Protein AF-A0A834GW01-F1 (afdb_monomer)

Foldseek 3Di:
DDDDDPLFDAAADDFPPGDSVVADQAAHHFEEFCPQVPVVCDPPVVSVPDTRHSDDPPCPQVVVQQAQANADDPPGHHVNPPFHKHGYHQADPVGGGPVSVVVSVVVCVVRRFDDACAVVDDIGTDD

Sequence (127 aa):
MPDLPAKWKGECESGPDFKPTLCNKKLIGARRFSRGYHMASGSDPKVKQEIDSPRDYDGHGTHKSSTAAGANVANASGTAINARLATYKVCWKTGCFGSDMLAGMDRAILDGVDVLSLFRWRFRSVL

Mean predicted aligned error: 5.67 Å

Solvent-accessible surface area (backbone atoms only — not comparable to full-atom values): 7209 Å² total; per-residue (Å²): 126,68,78,82,58,89,70,58,62,58,52,44,51,71,25,95,91,30,58,46,80,78,46,46,73,48,40,57,21,27,32,62,38,54,65,38,50,57,66,78,44,69,85,49,71,77,61,75,71,58,76,83,34,46,69,74,88,82,44,56,48,52,62,43,41,33,48,59,36,14,60,81,47,101,90,48,61,17,78,34,47,86,30,22,35,38,42,43,37,21,61,54,99,93,47,64,33,70,61,11,43,50,50,45,52,53,51,39,59,72,20,51,59,74,54,87,42,70,64,94,50,38,37,28,42,35,128

Secondary structure (DSSP, 8-state):
-PPPPTT----B--BTTB-GGG--SSEEEEEE--HHHHHHHTT-GGGGGS--SS--SSSHHHHHHHHHHPPPBTTB--TTTTPEEEEEE-EETTEE-HHHHHHHHHHHHHTT--EEE-SSS-EEEE-

Radius of gyration: 14.52 Å; Cα contacts (8 Å, |Δi|>4): 238; chains: 1; bounding box: 34×34×37 Å

Nearest PDB structures (foldseek):
  7eox-assembly2_B  TM=8.850E-01  e=2.810E-08  Euphorbia resinifera
  3i74-assembly1_B  TM=9.044E-01  e=7.672E-08  Solanum lycopersicum
  3i6s-assembly1_B  TM=9.064E-01  e=1.714E-07  Solanum lycopersicum
  3i74-assembly1_A  TM=8.813E-01  e=1.311E-07  Solanum lycopersicum
  3t41-assembly2_B  TM=7.870E-01  e=4.468E+00  Staphylococcus aureus subsp. aureus COL

pLDDT: mean 86.24, std 14.18, range [32.41, 96.38]

InterPro domains:
  IPR000209 Peptidase S8/S53 domain [PF00082] (41-117)
  IPR036852 Peptidase S8/S53 domain superfamily [G3DSA:3.40.50.200] (2-118)
  IPR036852 Peptidase S8/S53 domain superfamily [SSF52743] (22-118)
  IPR045051 Subtilisin-like protease [PTHR10795] (2-118)

Structure (mmCIF, N/CA/C/O backbone):
data_AF-A0A834GW01-F1
#
_entry.id   AF-A0A834GW01-F1
#
loop_
_atom_site.group_PDB
_atom_site.id
_atom_site.type_symbol
_atom_site.label_atom_id
_atom_site.label_alt_id
_atom_site.label_comp_id
_atom_site.label_asym_id
_atom_site.label_entity_id
_atom_site.label_seq_id
_atom_site.pdbx_PDB_ins_code
_atom_site.Cartn_x
_atom_site.Cartn_y
_atom_site.Cartn_z
_atom_site.occupancy
_atom_site.B_iso_or_equiv
_atom_site.auth_seq_id
_atom_site.auth_comp_id
_atom_site.auth_asym_id
_atom_site.auth_atom_id
_atom_site.pdbx_PDB_model_num
ATOM 1 N N . MET A 1 1 ? -7.374 3.194 16.878 1.00 83.12 1 MET A N 1
ATOM 2 C CA . MET A 1 1 ? -7.823 2.089 15.998 1.00 83.12 1 MET A CA 1
ATOM 3 C C . MET A 1 1 ? -7.662 0.765 16.728 1.00 83.12 1 MET A C 1
ATOM 5 O O . MET A 1 1 ? -6.648 0.622 17.411 1.00 83.12 1 MET A O 1
ATOM 9 N N . PRO A 1 2 ? -8.627 -0.163 16.600 1.00 89.69 2 PRO A N 1
ATOM 10 C CA . PRO A 1 2 ? -8.551 -1.501 17.192 1.00 89.69 2 PRO A CA 1
ATOM 11 C C . PRO A 1 2 ? -7.387 -2.336 16.635 1.00 89.69 2 PRO A C 1
ATOM 13 O O . PRO A 1 2 ? -6.741 -1.955 15.650 1.00 89.69 2 PRO A O 1
ATOM 16 N N . ASP A 1 3 ? -7.136 -3.496 17.235 1.00 91.06 3 ASP A N 1
ATOM 17 C CA . ASP A 1 3 ? -6.146 -4.460 16.739 1.00 91.06 3 ASP A CA 1
ATOM 18 C C . ASP A 1 3 ? -6.552 -5.066 15.397 1.00 91.06 3 ASP A C 1
ATOM 20 O O . ASP A 1 3 ? -7.704 -4.958 14.981 1.00 91.06 3 ASP A O 1
ATOM 24 N N . LEU A 1 4 ? -5.578 -5.611 14.669 1.00 90.00 4 LEU A N 1
ATOM 25 C CA . LEU A 1 4 ? -5.778 -6.128 13.317 1.00 90.00 4 LEU A CA 1
ATOM 26 C C . LEU A 1 4 ? -6.831 -7.248 13.298 1.00 90.00 4 LEU A C 1
ATOM 28 O O . LEU A 1 4 ? -6.787 -8.125 14.160 1.00 90.00 4 LEU A O 1
ATOM 32 N N . PRO A 1 5 ? -7.753 -7.262 12.318 1.00 91.31 5 PRO A N 1
ATOM 33 C CA . PRO A 1 5 ? -8.701 -8.357 12.173 1.00 91.31 5 PRO A CA 1
ATOM 34 C C . PRO A 1 5 ? -7.969 -9.679 11.938 1.00 91.31 5 PRO A C 1
ATOM 36 O O . PRO A 1 5 ? -7.064 -9.735 11.111 1.00 91.31 5 PRO A O 1
ATOM 39 N N . ALA A 1 6 ? -8.409 -10.762 12.580 1.00 92.12 6 ALA A N 1
ATOM 40 C CA . ALA A 1 6 ? -7.788 -12.084 12.427 1.00 92.12 6 ALA A CA 1
ATOM 41 C C . ALA A 1 6 ? -7.813 -12.619 10.979 1.00 92.12 6 ALA A C 1
ATOM 43 O O . ALA A 1 6 ? -6.990 -13.450 10.607 1.00 92.12 6 ALA A O 1
ATOM 44 N N . LYS A 1 7 ? -8.743 -12.128 10.145 1.00 92.25 7 LYS A N 1
ATOM 45 C CA . LYS A 1 7 ? -8.823 -12.453 8.711 1.00 92.25 7 LYS A CA 1
ATOM 46 C C . LYS A 1 7 ? -7.676 -11.858 7.881 1.00 92.25 7 LYS A C 1
ATOM 48 O O . LYS A 1 7 ? -7.451 -12.318 6.766 1.00 92.25 7 LYS A O 1
ATOM 53 N N . TRP A 1 8 ? -6.993 -10.829 8.391 1.00 94.94 8 TRP A N 1
ATOM 54 C CA . TRP A 1 8 ? -5.941 -10.115 7.675 1.00 94.94 8 TRP A CA 1
ATOM 55 C C . TRP A 1 8 ? -4.672 -10.965 7.572 1.00 94.94 8 TRP A C 1
ATOM 57 O O . TRP A 1 8 ? -4.111 -11.368 8.588 1.00 94.94 8 TRP A O 1
ATOM 67 N N . LYS A 1 9 ? -4.206 -11.207 6.342 1.00 95.25 9 LYS A N 1
ATOM 68 C CA . LYS A 1 9 ? -3.007 -12.022 6.054 1.00 95.25 9 LYS A CA 1
ATOM 69 C C . LYS A 1 9 ? -1.915 -11.258 5.301 1.00 95.25 9 LYS A C 1
ATOM 71 O O . LYS A 1 9 ? -0.921 -11.851 4.878 1.00 95.25 9 LYS A O 1
ATOM 76 N N . GLY A 1 10 ? -2.115 -9.961 5.086 1.00 93.56 10 GLY A N 1
ATOM 77 C CA . GLY A 1 10 ? -1.127 -9.120 4.428 1.00 93.56 10 GLY A CA 1
ATOM 78 C C . GLY A 1 10 ? 0.039 -8.759 5.340 1.00 93.56 10 GLY A C 1
ATOM 79 O O . GLY A 1 10 ? 0.003 -8.944 6.554 1.00 93.56 10 GLY A O 1
ATOM 80 N N . GLU A 1 11 ? 1.086 -8.223 4.725 1.00 94.75 11 GLU A N 1
ATOM 81 C CA . GLU A 1 11 ? 2.320 -7.851 5.407 1.00 94.75 11 GLU A CA 1
ATOM 82 C C . GLU A 1 11 ? 2.802 -6.482 4.934 1.00 94.75 11 GLU A C 1
ATOM 84 O O . GLU A 1 11 ? 2.301 -5.930 3.945 1.00 94.75 11 GLU A O 1
ATOM 89 N N . CYS A 1 12 ? 3.797 -5.955 5.637 1.00 95.50 12 CYS A N 1
ATOM 90 C CA . CYS A 1 12 ? 4.531 -4.782 5.199 1.00 95.50 12 CYS A CA 1
ATOM 91 C C . CYS A 1 12 ? 5.905 -5.194 4.711 1.00 95.50 12 CYS A C 1
ATOM 93 O O . CYS A 1 12 ? 6.805 -5.489 5.493 1.00 95.50 12 CYS A O 1
ATOM 95 N N . GLU A 1 13 ? 6.016 -5.235 3.391 1.00 95.19 13 GLU A N 1
ATOM 96 C CA . GLU A 1 13 ? 7.225 -5.573 2.669 1.00 95.19 13 GLU A CA 1
ATOM 97 C C . GLU A 1 13 ? 8.309 -4.535 2.964 1.00 95.19 13 GLU A C 1
ATOM 99 O O . GLU A 1 13 ? 8.071 -3.325 2.928 1.00 95.19 13 GLU A O 1
ATOM 104 N N . SER A 1 14 ? 9.515 -5.014 3.261 1.00 95.56 14 SER A N 1
ATOM 105 C CA . SER A 1 14 ? 10.674 -4.141 3.396 1.00 95.56 14 SER A CA 1
ATOM 106 C C . SER A 1 14 ? 11.167 -3.725 2.013 1.00 95.56 14 SER A C 1
ATOM 108 O O . SER A 1 14 ? 11.320 -4.558 1.125 1.00 95.56 14 SER A O 1
ATOM 110 N N . GLY A 1 15 ? 11.486 -2.446 1.854 1.00 92.19 15 GLY A N 1
ATOM 111 C CA . GLY A 1 15 ? 12.192 -1.909 0.693 1.00 92.19 15 GLY A CA 1
ATOM 112 C C . GLY A 1 15 ? 13.368 -1.029 1.122 1.00 92.19 15 GLY A C 1
ATOM 113 O O . GLY A 1 15 ? 13.500 -0.738 2.315 1.00 92.19 15 GLY A O 1
ATOM 114 N N . PRO A 1 16 ? 14.212 -0.574 0.180 1.00 93.31 16 PRO A N 1
ATOM 115 C CA . PRO A 1 16 ? 15.408 0.223 0.488 1.00 93.31 16 PRO A CA 1
ATOM 116 C C . PRO A 1 16 ? 15.144 1.457 1.369 1.00 93.31 16 PRO A C 1
ATOM 118 O O . PRO A 1 16 ? 15.957 1.821 2.213 1.00 93.31 16 PRO A O 1
ATOM 121 N N . ASP A 1 17 ? 13.978 2.071 1.208 1.00 94.44 17 ASP A N 1
ATOM 122 C CA . ASP A 1 17 ? 13.522 3.289 1.882 1.00 94.44 17 ASP A CA 1
ATOM 123 C C . ASP A 1 17 ? 12.186 3.089 2.631 1.00 94.44 17 ASP A C 1
ATOM 125 O O . ASP A 1 17 ? 11.531 4.051 3.056 1.00 94.44 17 ASP A O 1
ATOM 129 N N . PHE A 1 18 ? 11.751 1.838 2.778 1.00 95.56 18 PHE A N 1
ATOM 130 C CA . PHE A 1 18 ? 10.491 1.485 3.417 1.00 95.56 18 PHE A CA 1
ATOM 131 C C . PHE A 1 18 ? 10.726 0.379 4.441 1.00 95.56 18 PHE A C 1
ATOM 133 O O . PHE A 1 18 ? 10.900 -0.786 4.097 1.00 95.56 18 PHE A O 1
ATOM 140 N N . LYS A 1 19 ? 10.736 0.748 5.723 1.00 96.38 19 LYS A N 1
ATOM 141 C CA . LYS A 1 19 ? 10.850 -0.221 6.816 1.00 96.38 19 LYS A CA 1
ATOM 142 C C . LYS A 1 19 ? 9.466 -0.797 7.134 1.00 96.38 19 LYS A C 1
ATOM 144 O O . LYS A 1 19 ? 8.516 -0.016 7.193 1.00 96.38 19 LYS A O 1
ATOM 149 N N . PRO A 1 20 ? 9.338 -2.099 7.451 1.00 95.19 20 PRO A N 1
ATOM 150 C CA . PRO A 1 20 ? 8.063 -2.688 7.875 1.00 95.19 20 PRO A CA 1
ATOM 151 C C . PRO A 1 20 ? 7.419 -1.964 9.069 1.00 95.19 20 PRO A C 1
ATOM 153 O O . PRO A 1 20 ? 6.199 -1.915 9.185 1.00 95.19 20 PRO A O 1
ATOM 156 N N . THR A 1 21 ? 8.234 -1.328 9.917 1.00 95.81 21 THR A N 1
ATOM 157 C CA . THR A 1 21 ? 7.796 -0.515 11.063 1.00 95.81 21 THR A CA 1
ATOM 158 C C . THR A 1 21 ? 7.053 0.770 10.687 1.00 95.81 21 THR A C 1
ATOM 160 O O . THR A 1 21 ? 6.486 1.415 11.563 1.00 95.81 21 THR A O 1
ATOM 163 N N . LEU A 1 22 ? 7.052 1.170 9.409 1.00 95.56 22 LEU A N 1
ATOM 164 C CA . LEU A 1 22 ? 6.250 2.296 8.918 1.00 95.56 22 LEU A CA 1
ATOM 165 C C . LEU A 1 22 ? 4.761 1.952 8.832 1.00 95.56 22 LEU A C 1
ATOM 167 O O . LEU A 1 22 ? 3.919 2.851 8.807 1.00 95.56 22 LEU A O 1
ATOM 171 N N . CYS A 1 23 ? 4.432 0.664 8.799 1.00 95.31 23 CYS A N 1
ATOM 172 C CA . CYS A 1 23 ? 3.062 0.225 8.950 1.00 95.31 23 CYS A CA 1
ATOM 173 C C . CYS A 1 23 ? 2.594 0.335 10.395 1.00 95.31 23 CYS A C 1
ATOM 175 O O . CYS A 1 23 ? 3.348 0.178 11.353 1.00 95.31 23 CYS A O 1
ATOM 177 N N . ASN A 1 24 ? 1.311 0.623 10.546 1.00 94.50 24 ASN A N 1
ATOM 178 C CA . ASN A 1 24 ? 0.663 0.859 11.822 1.00 94.50 24 ASN A CA 1
ATOM 179 C C . ASN A 1 24 ? -0.786 0.355 11.767 1.00 94.50 24 ASN A C 1
ATOM 181 O O . ASN A 1 24 ? -1.211 -0.290 10.814 1.00 94.50 24 ASN A O 1
ATOM 185 N N . LYS A 1 25 ? -1.595 0.663 12.784 1.00 93.94 25 LYS A N 1
ATOM 186 C CA . LYS A 1 25 ? -2.997 0.209 12.827 1.00 93.94 25 LYS A CA 1
ATOM 187 C C . LYS A 1 25 ? -3.881 0.807 11.715 1.00 93.94 25 LYS A C 1
ATOM 189 O O . LYS A 1 25 ? -4.956 0.259 11.473 1.00 93.94 25 LYS A O 1
ATOM 194 N N . LYS A 1 26 ? -3.440 1.899 11.065 1.00 93.19 26 LYS A N 1
ATOM 195 C CA . LYS A 1 26 ? -4.066 2.501 9.879 1.00 93.19 26 LYS A CA 1
ATOM 196 C C . LYS A 1 26 ? -3.544 1.849 8.612 1.00 93.19 26 LYS A C 1
ATOM 198 O O . LYS A 1 26 ? -4.337 1.243 7.919 1.00 93.19 26 LYS A O 1
ATOM 203 N N . LEU A 1 27 ? -2.256 1.986 8.303 1.00 94.50 27 LEU A N 1
ATOM 204 C CA . LEU A 1 27 ? -1.609 1.355 7.155 1.00 94.50 27 LEU A CA 1
ATOM 205 C C . LEU A 1 27 ? -1.100 -0.018 7.583 1.00 94.50 27 LEU A C 1
ATOM 207 O O . LEU A 1 27 ? -0.035 -0.119 8.179 1.00 94.50 27 LEU A O 1
ATOM 211 N N . ILE A 1 28 ? -1.876 -1.055 7.303 1.00 95.94 28 ILE A N 1
ATOM 212 C CA . ILE A 1 28 ? -1.667 -2.401 7.848 1.00 95.94 28 ILE A CA 1
ATOM 213 C C . ILE A 1 28 ? -0.928 -3.345 6.896 1.00 95.94 28 ILE A C 1
ATOM 215 O O . ILE A 1 28 ? -0.555 -4.450 7.280 1.00 95.94 28 ILE A O 1
ATOM 219 N N . GLY A 1 29 ? -0.762 -2.918 5.647 1.00 95.56 29 GLY A N 1
ATOM 220 C CA . GLY A 1 29 ? -0.105 -3.670 4.592 1.00 95.56 29 GLY A CA 1
ATOM 221 C C . GLY A 1 29 ? 0.488 -2.728 3.565 1.00 95.56 29 GLY A C 1
ATOM 222 O O . GLY A 1 29 ? -0.146 -1.739 3.194 1.00 95.56 29 GLY A O 1
ATOM 223 N N . ALA A 1 30 ? 1.683 -3.052 3.096 1.00 95.88 30 ALA A N 1
ATOM 224 C CA . ALA A 1 30 ? 2.357 -2.316 2.042 1.00 95.88 30 ALA A CA 1
ATOM 225 C C . ALA A 1 30 ? 3.204 -3.303 1.245 1.00 95.88 30 ALA A C 1
ATOM 227 O O . ALA A 1 30 ? 4.111 -3.924 1.791 1.00 95.88 30 ALA A O 1
ATOM 228 N N . ARG A 1 31 ? 2.887 -3.473 -0.035 1.00 94.81 31 ARG A N 1
ATOM 229 C CA . ARG A 1 31 ? 3.580 -4.387 -0.951 1.00 94.81 31 ARG A CA 1
ATOM 230 C C . ARG A 1 31 ? 3.867 -3.696 -2.273 1.00 94.81 31 ARG A C 1
ATOM 232 O O . ARG A 1 31 ? 3.173 -2.741 -2.639 1.00 94.81 31 ARG A O 1
ATOM 239 N N . ARG A 1 32 ? 4.835 -4.216 -3.023 1.00 93.12 32 ARG A N 1
ATOM 240 C CA . ARG A 1 32 ? 5.160 -3.745 -4.373 1.00 93.12 32 ARG A CA 1
ATOM 241 C C . ARG A 1 32 ? 5.277 -4.900 -5.364 1.00 93.12 32 ARG A C 1
ATOM 243 O O . ARG A 1 32 ? 5.754 -5.982 -5.031 1.00 93.12 32 ARG A O 1
ATOM 250 N N . PHE A 1 33 ? 4.912 -4.634 -6.612 1.00 93.44 33 PHE A N 1
ATOM 251 C CA . PHE A 1 33 ? 4.982 -5.573 -7.728 1.00 93.44 33 PHE A CA 1
ATOM 252 C C . PHE A 1 33 ? 5.679 -4.878 -8.892 1.00 93.44 33 PHE A C 1
ATOM 254 O O . PHE A 1 33 ? 5.140 -3.934 -9.465 1.00 93.44 33 PHE A O 1
ATOM 261 N N . SER A 1 34 ? 6.900 -5.318 -9.183 1.00 91.94 34 SER A N 1
ATOM 262 C CA . SER A 1 34 ? 7.802 -4.724 -10.176 1.00 91.94 34 SER A CA 1
ATOM 263 C C . SER A 1 34 ? 8.320 -5.738 -11.193 1.00 91.94 34 SER A C 1
ATOM 265 O O . SER A 1 34 ? 9.228 -5.428 -11.956 1.00 91.94 34 SER A O 1
ATOM 267 N N . ARG A 1 35 ? 7.796 -6.969 -11.227 1.00 91.50 35 ARG A N 1
ATOM 268 C CA . ARG A 1 35 ? 8.324 -7.999 -12.138 1.00 91.50 35 ARG A CA 1
ATOM 269 C C . ARG A 1 35 ? 8.038 -7.637 -13.591 1.00 91.50 35 ARG A C 1
ATOM 271 O O . ARG A 1 35 ? 8.948 -7.683 -14.413 1.00 91.50 35 ARG A O 1
ATOM 278 N N . GLY A 1 36 ? 6.799 -7.254 -13.892 1.00 89.75 36 GLY A N 1
ATOM 279 C CA . GLY A 1 36 ? 6.408 -6.770 -15.214 1.00 89.75 36 GLY A CA 1
ATOM 280 C C . GLY A 1 36 ? 7.191 -5.525 -15.610 1.00 89.75 36 GLY A C 1
ATOM 281 O O . GLY A 1 36 ? 7.711 -5.460 -16.722 1.00 89.75 36 GLY A O 1
ATOM 282 N N . TYR A 1 37 ? 7.346 -4.596 -14.667 1.00 87.81 37 TYR A N 1
ATOM 283 C CA . TYR A 1 37 ? 8.191 -3.418 -14.817 1.00 87.81 37 TYR A CA 1
ATOM 284 C C . TYR A 1 37 ? 9.622 -3.776 -15.202 1.00 87.81 37 TYR A C 1
ATOM 286 O O . TYR A 1 37 ? 10.065 -3.339 -16.258 1.00 87.81 37 TYR A O 1
ATOM 294 N N . HIS A 1 38 ? 10.324 -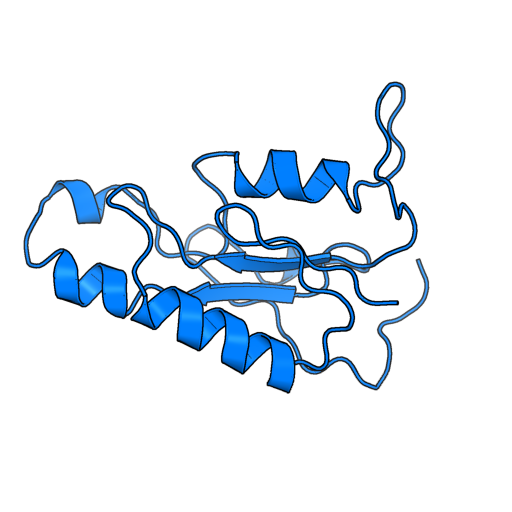4.606 -14.427 1.00 87.94 38 HIS A N 1
ATOM 295 C CA . HIS A 1 38 ? 11.713 -4.992 -14.702 1.00 87.94 38 HIS A CA 1
ATOM 296 C C . HIS A 1 38 ? 11.863 -5.714 -16.048 1.00 87.94 38 HIS A C 1
ATOM 298 O O . HIS A 1 38 ? 12.832 -5.475 -16.764 1.00 87.94 38 HIS A O 1
ATOM 304 N N . MET A 1 39 ? 10.889 -6.545 -16.434 1.00 87.69 39 MET A N 1
ATOM 305 C CA . MET A 1 39 ? 10.904 -7.246 -17.725 1.00 87.69 39 MET A CA 1
ATOM 306 C C . MET A 1 39 ? 10.709 -6.308 -18.921 1.00 87.69 39 MET A C 1
ATOM 308 O O . MET A 1 39 ? 11.428 -6.421 -19.910 1.00 87.69 39 MET A O 1
ATOM 312 N N . ALA A 1 40 ? 9.748 -5.386 -18.849 1.00 83.56 40 ALA A N 1
ATOM 313 C CA . ALA A 1 40 ? 9.456 -4.458 -19.944 1.00 83.56 40 ALA A CA 1
ATOM 314 C C . ALA A 1 40 ? 10.503 -3.342 -20.082 1.00 83.56 40 ALA A C 1
ATOM 316 O O . ALA A 1 40 ? 10.675 -2.759 -21.148 1.00 83.56 40 ALA A O 1
ATOM 317 N N . SER A 1 41 ? 11.189 -3.051 -18.985 1.00 76.06 41 SER A N 1
ATOM 318 C CA . SER A 1 41 ? 12.158 -1.972 -18.846 1.00 76.06 41 SER A CA 1
ATOM 319 C C . SER A 1 41 ? 13.542 -2.283 -19.427 1.00 76.06 41 SER A C 1
ATOM 321 O O . SER A 1 41 ? 14.302 -1.364 -19.734 1.00 76.06 41 SER A O 1
ATOM 323 N N . GLY A 1 42 ? 13.892 -3.563 -19.595 1.00 73.25 42 GLY A N 1
ATOM 324 C CA . GLY A 1 42 ? 15.177 -3.979 -20.161 1.00 73.25 42 GLY A CA 1
ATOM 325 C C . GLY A 1 42 ? 16.377 -3.304 -19.480 1.00 73.25 42 GLY A C 1
ATOM 326 O O . GLY A 1 42 ? 16.526 -3.350 -18.261 1.00 73.25 42 GLY A O 1
ATOM 327 N N . SER A 1 43 ? 17.248 -2.670 -20.271 1.00 67.75 43 SER A N 1
ATOM 328 C CA . SER A 1 43 ? 18.423 -1.920 -19.792 1.00 67.75 43 SER A CA 1
ATOM 329 C C . SER A 1 43 ? 18.209 -0.399 -19.728 1.00 67.75 43 SER A C 1
ATOM 331 O O . SER A 1 43 ? 19.194 0.335 -19.625 1.00 67.75 43 SER A O 1
ATOM 333 N N . ASP A 1 44 ? 16.966 0.093 -19.819 1.00 65.50 44 ASP A N 1
ATOM 334 C CA . ASP A 1 44 ? 16.689 1.533 -19.877 1.00 65.50 44 ASP A CA 1
ATOM 335 C C . ASP A 1 44 ? 17.173 2.234 -18.584 1.00 65.50 44 ASP A C 1
ATOM 337 O O . ASP A 1 44 ? 16.741 1.900 -17.477 1.00 65.50 44 ASP A O 1
ATOM 341 N N . PRO A 1 45 ? 18.083 3.221 -18.671 1.00 62.53 45 PRO A N 1
ATOM 342 C CA . PRO A 1 45 ? 18.614 3.919 -17.504 1.00 62.53 45 PRO A CA 1
ATOM 343 C C . PRO A 1 45 ? 17.557 4.686 -16.692 1.00 62.53 45 PRO A C 1
ATOM 345 O O . PRO A 1 45 ? 17.784 4.926 -15.504 1.00 62.53 45 PRO A O 1
ATOM 348 N N . LYS A 1 46 ? 16.391 5.030 -17.265 1.00 58.72 46 LYS A N 1
ATOM 349 C CA . LYS A 1 46 ? 15.272 5.646 -16.519 1.00 58.72 46 LYS A CA 1
ATOM 350 C C . LYS A 1 46 ? 14.718 4.722 -15.432 1.00 58.72 46 LYS A C 1
ATOM 352 O O . LYS A 1 46 ? 14.199 5.193 -14.423 1.00 58.72 46 LYS A O 1
ATOM 357 N N . VAL A 1 47 ? 14.890 3.417 -15.609 1.00 62.06 47 VAL A N 1
ATOM 358 C CA . VAL A 1 47 ? 14.379 2.351 -14.739 1.00 62.06 47 VAL A CA 1
ATOM 359 C C . VAL A 1 47 ? 15.152 2.305 -13.426 1.00 62.06 47 VAL A C 1
ATOM 361 O O . VAL A 1 47 ? 14.593 2.029 -12.367 1.00 62.06 47 VAL A O 1
ATOM 364 N N . LYS A 1 48 ? 16.439 2.664 -13.483 1.00 60.88 48 LYS A N 1
ATOM 365 C CA . LYS A 1 48 ? 17.338 2.724 -12.323 1.00 60.88 48 LYS A CA 1
ATOM 366 C C . LYS A 1 48 ? 17.047 3.901 -11.386 1.00 60.88 48 LYS A C 1
ATOM 368 O O . LYS A 1 48 ? 17.661 3.981 -10.328 1.00 60.88 48 LYS A O 1
ATOM 373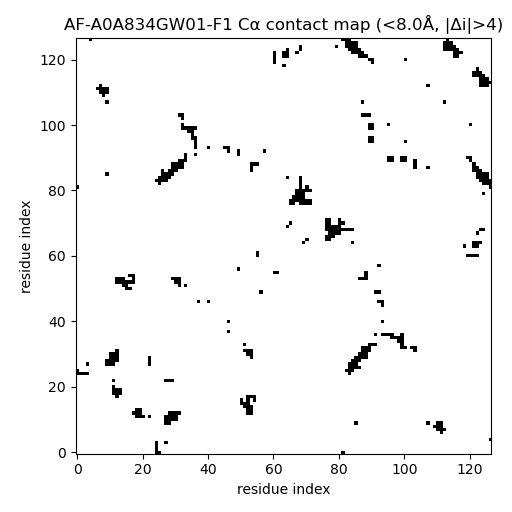 N N . GLN A 1 49 ? 16.165 4.828 -11.767 1.00 70.25 49 GLN A N 1
ATOM 374 C CA . GLN A 1 49 ? 15.900 6.036 -10.980 1.00 70.25 49 GLN A CA 1
ATOM 375 C C . GLN A 1 49 ? 14.749 5.900 -9.982 1.00 70.25 49 GLN A C 1
ATOM 377 O O . GLN A 1 49 ? 14.599 6.772 -9.127 1.00 70.25 49 GLN A O 1
ATOM 382 N N . GLU A 1 50 ? 13.891 4.885 -10.102 1.00 82.50 50 GLU A N 1
ATOM 383 C CA . GLU A 1 50 ? 12.836 4.654 -9.116 1.00 82.50 50 GLU A CA 1
ATOM 384 C C . GLU A 1 50 ? 13.257 3.577 -8.120 1.00 82.50 50 GLU A C 1
ATOM 386 O O . GLU A 1 50 ? 13.747 2.515 -8.498 1.00 82.50 50 GLU A O 1
ATOM 391 N N . ILE A 1 51 ? 13.070 3.866 -6.833 1.00 89.19 51 ILE A N 1
ATOM 392 C CA . ILE A 1 51 ? 13.408 2.935 -5.764 1.00 89.19 51 ILE A CA 1
ATOM 393 C C . ILE A 1 51 ? 12.342 1.839 -5.718 1.00 89.19 51 ILE A C 1
ATOM 395 O O . ILE A 1 51 ? 11.144 2.113 -5.593 1.00 89.19 51 ILE A O 1
ATOM 399 N N . ASP A 1 52 ? 12.798 0.592 -5.824 1.00 89.69 52 ASP A N 1
ATOM 400 C CA . ASP A 1 52 ? 11.953 -0.598 -5.856 1.00 89.69 52 ASP A CA 1
ATOM 401 C C . ASP A 1 52 ? 11.411 -0.929 -4.453 1.00 89.69 52 ASP A C 1
ATOM 403 O O . ASP A 1 52 ? 11.893 -1.828 -3.761 1.00 89.69 52 ASP A O 1
ATOM 407 N N . SER A 1 53 ? 10.434 -0.140 -4.002 1.00 93.25 53 SER A N 1
ATOM 408 C CA . SER A 1 53 ? 9.801 -0.257 -2.688 1.00 93.25 53 SER A CA 1
ATOM 409 C C . SER A 1 53 ? 8.299 0.036 -2.731 1.00 93.25 53 SER A C 1
ATOM 411 O O . SER A 1 53 ? 7.804 0.610 -3.705 1.00 93.25 53 SER A O 1
ATOM 413 N N . PRO A 1 54 ? 7.552 -0.295 -1.658 1.00 93.19 54 PRO A N 1
ATOM 414 C CA . PRO A 1 54 ? 6.144 0.0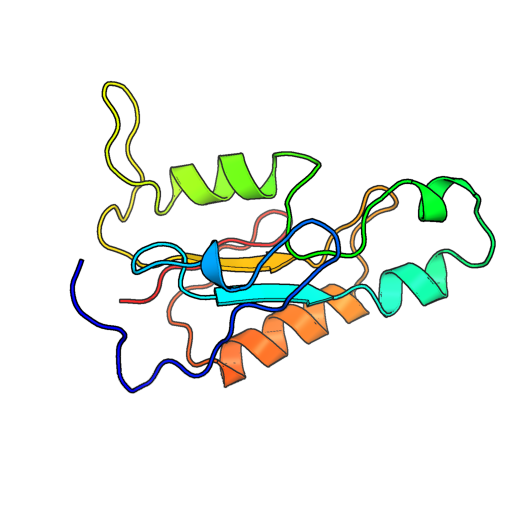80 -1.521 1.00 93.19 54 PRO A CA 1
ATOM 415 C C . PRO A 1 54 ? 5.885 1.591 -1.416 1.00 93.19 54 PRO A C 1
ATOM 417 O O . PRO A 1 54 ? 4.720 1.996 -1.395 1.00 93.19 54 PRO A O 1
ATOM 420 N N . ARG A 1 55 ? 6.926 2.433 -1.319 1.00 93.56 55 ARG A N 1
ATOM 421 C CA . ARG A 1 55 ? 6.759 3.885 -1.214 1.00 93.56 55 ARG A CA 1
ATOM 422 C C . ARG A 1 55 ? 6.233 4.471 -2.523 1.00 93.56 55 ARG A C 1
ATOM 424 O O . ARG A 1 55 ? 6.698 4.153 -3.622 1.00 93.56 55 ARG A O 1
ATOM 431 N N . ASP A 1 56 ? 5.267 5.368 -2.372 1.00 90.75 56 ASP A N 1
ATOM 432 C CA . ASP A 1 56 ? 4.743 6.187 -3.454 1.00 90.75 56 ASP A CA 1
ATOM 433 C C . ASP A 1 56 ? 5.672 7.382 -3.720 1.00 90.75 56 ASP A C 1
ATOM 435 O O . ASP A 1 56 ? 5.929 8.184 -2.822 1.00 90.75 56 ASP A O 1
ATOM 439 N N . TYR A 1 57 ? 6.168 7.476 -4.953 1.00 87.75 57 TYR A N 1
ATOM 440 C CA . TYR A 1 57 ? 7.028 8.560 -5.444 1.00 87.75 57 TYR A CA 1
ATOM 441 C C . TYR A 1 57 ? 6.321 9.486 -6.439 1.00 87.75 57 TYR A C 1
ATOM 443 O O . TYR A 1 57 ? 6.888 10.500 -6.838 1.00 87.75 57 TYR A O 1
ATOM 451 N N . ASP A 1 58 ? 5.107 9.130 -6.849 1.00 86.31 58 ASP A N 1
ATOM 452 C CA . ASP A 1 58 ? 4.286 9.892 -7.790 1.00 86.31 58 ASP A CA 1
ATOM 453 C 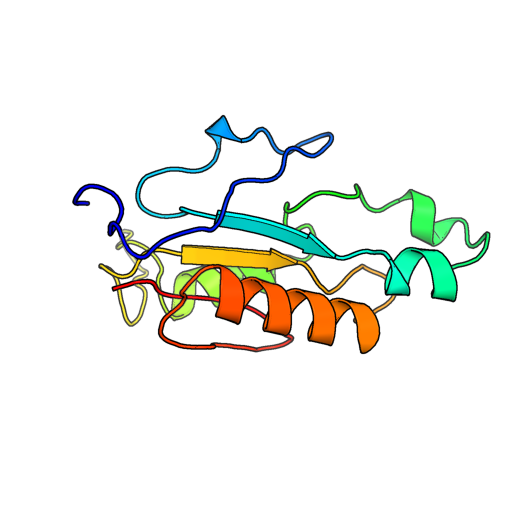C . ASP A 1 58 ? 3.253 10.750 -7.042 1.00 86.31 58 ASP A C 1
ATOM 455 O O . ASP A 1 58 ? 2.906 11.851 -7.457 1.00 86.31 58 ASP A O 1
ATOM 459 N N . GLY A 1 59 ? 2.782 10.265 -5.891 1.00 89.06 59 GLY A N 1
ATOM 460 C CA . GLY A 1 59 ? 1.807 10.945 -5.043 1.00 89.06 59 GLY A CA 1
ATOM 461 C C . GLY A 1 59 ? 0.361 10.637 -5.424 1.00 89.06 59 GLY A C 1
ATOM 462 O O . GLY A 1 59 ? -0.533 10.811 -4.593 1.00 89.06 59 GLY A O 1
ATOM 463 N N . HIS A 1 60 ? 0.095 10.117 -6.628 1.00 86.94 60 HIS A N 1
ATOM 464 C CA . HIS A 1 60 ? -1.250 9.707 -7.030 1.00 86.94 60 HIS A CA 1
ATOM 465 C C . HIS A 1 60 ? -1.807 8.620 -6.109 1.00 86.94 60 HIS A C 1
ATOM 467 O O . HIS A 1 60 ? -2.976 8.678 -5.725 1.00 86.94 60 HIS A O 1
ATOM 473 N N . GLY A 1 61 ? -0.982 7.642 -5.722 1.00 86.44 61 GLY A N 1
ATOM 474 C CA . GLY A 1 61 ? -1.370 6.595 -4.778 1.00 86.44 61 GLY A CA 1
ATOM 475 C C . GLY A 1 61 ? -1.764 7.180 -3.426 1.00 86.44 61 GLY A C 1
ATOM 476 O O . GLY A 1 61 ? -2.791 6.799 -2.875 1.00 86.44 61 GLY A O 1
ATOM 477 N N . THR A 1 62 ? -1.006 8.160 -2.941 1.00 91.50 62 THR A N 1
ATOM 478 C CA . THR A 1 62 ? -1.208 8.840 -1.659 1.00 91.50 62 THR A CA 1
ATOM 479 C C . THR A 1 62 ? -2.442 9.739 -1.669 1.00 91.50 62 THR A C 1
ATOM 481 O O . THR A 1 62 ? -3.291 9.594 -0.789 1.00 91.50 62 THR A O 1
ATOM 484 N N . HIS A 1 63 ? -2.585 10.614 -2.673 1.00 90.19 63 HIS A N 1
ATOM 485 C CA . HIS A 1 63 ? -3.734 11.515 -2.842 1.00 90.19 63 HIS A CA 1
ATOM 486 C C . HIS A 1 63 ? -5.030 10.743 -3.006 1.00 90.19 63 HIS A C 1
ATOM 488 O O . HIS A 1 63 ? -6.062 11.122 -2.448 1.00 90.19 63 HIS A O 1
ATOM 494 N N . LYS A 1 64 ? -4.976 9.647 -3.780 1.00 89.19 64 LYS A N 1
ATOM 495 C CA . LYS A 1 64 ? -6.034 8.659 -3.733 1.00 89.19 64 LYS A CA 1
ATOM 496 C C . LYS A 1 64 ? -6.118 8.252 -2.280 1.00 89.19 64 LYS A C 1
ATOM 498 O O . LYS A 1 64 ? -7.047 8.760 -1.687 1.00 89.19 64 LYS A O 1
ATOM 503 N N . SER A 1 65 ? -5.177 7.494 -1.707 1.00 90.06 65 SER A N 1
ATOM 504 C CA . SER A 1 65 ? -5.234 6.848 -0.378 1.00 90.06 65 SER A CA 1
ATOM 505 C C . SER A 1 65 ? -5.827 7.672 0.794 1.00 90.06 65 SER A C 1
ATOM 507 O O . SER A 1 65 ? -6.440 7.130 1.717 1.00 90.06 65 SER A O 1
ATOM 509 N N . SER A 1 66 ? -5.698 8.994 0.763 1.00 91.00 66 SER A N 1
ATOM 510 C CA . SER A 1 66 ? -6.312 9.901 1.733 1.00 91.00 66 SER A CA 1
ATOM 511 C C . SER A 1 66 ? -7.800 10.192 1.463 1.00 91.00 66 SER A C 1
ATOM 513 O O . SER A 1 66 ? -8.575 10.318 2.403 1.00 91.00 66 SER A O 1
ATOM 515 N N . THR A 1 67 ? -8.244 10.226 0.209 1.00 91.06 67 THR A N 1
ATOM 516 C CA . THR A 1 67 ? -9.628 10.536 -0.200 1.00 91.06 67 THR A CA 1
ATOM 517 C C . THR A 1 67 ? -10.655 9.493 0.269 1.00 91.06 67 THR A C 1
ATOM 519 O O . THR A 1 67 ? -11.629 9.823 0.924 1.00 91.06 67 THR A O 1
ATOM 522 N N . ALA A 1 68 ? -10.473 8.210 -0.039 1.00 89.81 68 ALA A N 1
ATOM 523 C CA . ALA A 1 68 ? -11.359 7.131 0.394 1.00 89.81 68 ALA A CA 1
ATOM 524 C C . ALA A 1 68 ? -11.170 6.699 1.857 1.00 89.81 68 ALA A C 1
ATOM 526 O O . ALA A 1 68 ? -12.143 6.270 2.461 1.00 89.81 68 ALA A O 1
ATOM 527 N N . ALA A 1 69 ? -9.969 6.771 2.444 1.00 92.00 69 ALA A N 1
ATOM 528 C CA . ALA A 1 69 ? -9.730 6.239 3.794 1.00 92.00 69 ALA A CA 1
ATOM 529 C C . ALA A 1 69 ? -8.728 7.053 4.626 1.00 92.00 69 ALA A C 1
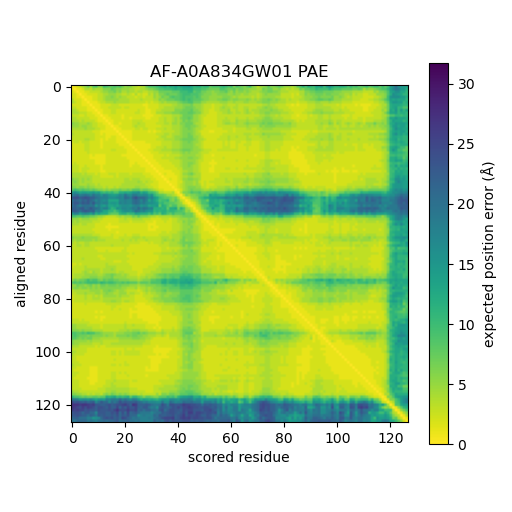ATOM 531 O O . ALA A 1 69 ? -8.143 6.519 5.563 1.00 92.00 69 ALA A O 1
ATOM 532 N N . GLY A 1 70 ? -8.504 8.328 4.324 1.00 91.75 70 GLY A N 1
ATOM 533 C CA . GLY A 1 70 ? -7.660 9.202 5.136 1.00 91.75 70 GLY A CA 1
ATOM 534 C C . GLY A 1 70 ? -8.192 9.365 6.556 1.00 91.75 70 GLY A C 1
ATOM 535 O O . GLY A 1 70 ? -9.401 9.355 6.793 1.00 91.75 70 GLY A O 1
ATOM 536 N N . ALA A 1 71 ? -7.274 9.493 7.513 1.00 92.56 71 ALA A N 1
ATOM 537 C CA . ALA 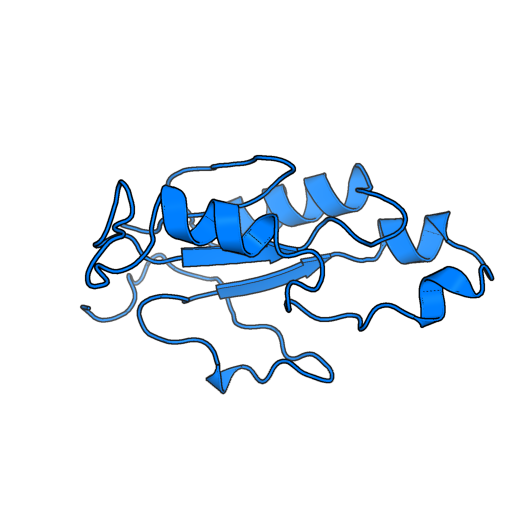A 1 71 ? -7.633 9.925 8.857 1.00 92.56 71 ALA A CA 1
ATOM 538 C C . ALA A 1 71 ? -8.151 11.372 8.824 1.00 92.56 71 ALA A C 1
ATOM 540 O O . ALA A 1 71 ? -7.855 12.117 7.890 1.00 92.56 71 ALA A O 1
ATOM 541 N N . ASN A 1 72 ? -8.908 11.765 9.845 1.00 93.69 72 ASN A N 1
ATOM 542 C CA . ASN A 1 72 ? -9.358 13.144 9.966 1.00 93.69 72 ASN A CA 1
ATOM 543 C C . ASN A 1 72 ? -8.163 14.062 10.272 1.00 93.69 72 ASN A C 1
ATOM 545 O O . ASN A 1 72 ? -7.450 13.843 11.253 1.00 93.69 72 ASN A O 1
ATOM 549 N N . VAL A 1 73 ? -7.957 15.077 9.441 1.00 93.06 73 VAL A N 1
ATOM 550 C CA . VAL A 1 73 ? -7.017 16.183 9.657 1.00 93.06 73 VAL A CA 1
ATOM 551 C C . VAL A 1 73 ? -7.785 17.499 9.528 1.00 93.06 73 VAL A C 1
ATOM 553 O O . VAL A 1 73 ? -8.867 17.516 8.953 1.00 93.06 73 VAL A O 1
ATOM 556 N N . ALA A 1 74 ? -7.247 18.604 10.052 1.00 91.50 74 ALA A N 1
ATOM 557 C CA . ALA A 1 74 ? -7.993 19.852 10.283 1.00 91.50 74 ALA A CA 1
ATOM 558 C C . ALA A 1 74 ? -8.932 20.305 9.139 1.00 91.50 74 ALA A C 1
ATOM 560 O O . ALA A 1 74 ? -10.027 20.769 9.424 1.00 91.50 74 ALA A O 1
ATOM 561 N N . ASN A 1 75 ? -8.536 20.127 7.872 1.00 91.38 75 ASN A N 1
ATOM 562 C CA . ASN A 1 75 ? -9.319 20.529 6.695 1.00 91.38 75 ASN A CA 1
ATOM 563 C C . ASN A 1 75 ? -9.535 19.400 5.668 1.00 91.38 75 ASN A C 1
ATOM 565 O O . ASN A 1 75 ? -9.894 19.673 4.525 1.00 91.38 75 ASN A O 1
ATOM 569 N N . ALA A 1 76 ? -9.277 18.139 6.025 1.00 91.06 76 ALA A N 1
ATOM 570 C CA . ALA A 1 76 ? -9.473 17.014 5.112 1.00 91.06 76 ALA A CA 1
ATOM 571 C C . ALA A 1 76 ? -9.825 15.731 5.867 1.00 91.06 76 ALA A C 1
ATOM 573 O O . ALA A 1 76 ? -9.246 15.411 6.902 1.00 91.06 76 ALA A O 1
ATOM 574 N N . SER A 1 77 ? -10.755 14.957 5.317 1.00 92.88 77 SER A N 1
ATOM 575 C CA . SER A 1 77 ? -11.124 13.650 5.851 1.00 92.88 77 SER A CA 1
ATOM 576 C C . SER A 1 77 ? -11.390 12.673 4.715 1.00 92.88 77 SER A C 1
ATOM 578 O O . SER A 1 77 ? -11.795 13.067 3.620 1.00 92.88 77 SER A O 1
ATOM 580 N N . GLY A 1 78 ? -11.113 11.394 4.965 1.00 91.44 78 GLY A N 1
ATOM 581 C CA . GLY A 1 78 ? -11.458 10.344 4.021 1.00 91.44 78 GLY A CA 1
ATOM 582 C C . GLY A 1 78 ? -12.935 9.961 4.098 1.00 91.44 78 GLY A C 1
ATOM 583 O O . GLY A 1 78 ? -13.561 10.112 5.143 1.00 91.44 78 GLY A O 1
ATOM 584 N N . THR A 1 79 ? -13.477 9.366 3.035 1.00 92.69 79 THR A N 1
ATOM 585 C CA . THR A 1 79 ? -14.851 8.828 3.022 1.00 92.69 79 THR A CA 1
ATOM 586 C C . THR A 1 79 ? -15.075 7.773 4.116 1.00 92.69 79 THR A C 1
ATOM 588 O O . THR A 1 79 ? -16.113 7.763 4.768 1.00 92.69 79 THR A O 1
ATOM 591 N N . ALA A 1 80 ? -14.089 6.903 4.358 1.00 92.44 80 ALA A N 1
ATOM 592 C CA . ALA A 1 80 ? -14.102 5.862 5.383 1.00 92.44 80 ALA A CA 1
ATOM 593 C C . ALA A 1 80 ? -12.951 6.066 6.386 1.00 92.44 80 ALA A C 1
ATOM 595 O O . ALA A 1 80 ? -11.936 5.367 6.372 1.00 92.44 80 ALA A O 1
ATOM 596 N N . ILE A 1 81 ? -13.104 7.038 7.288 1.00 91.38 81 ILE A N 1
ATOM 597 C CA . ILE A 1 81 ? -12.066 7.457 8.255 1.00 91.38 81 ILE A CA 1
ATOM 598 C C . ILE A 1 81 ? -11.582 6.303 9.148 1.00 91.38 81 ILE A C 1
ATOM 600 O O . ILE A 1 81 ? -10.403 6.241 9.501 1.00 91.38 81 ILE A O 1
ATOM 604 N N . ASN A 1 82 ? -12.463 5.357 9.482 1.00 90.75 82 ASN A N 1
ATOM 605 C CA . ASN A 1 82 ? -12.149 4.226 10.362 1.00 90.75 82 ASN A CA 1
ATOM 606 C C . ASN A 1 82 ? -11.671 2.969 9.623 1.00 90.75 82 ASN A C 1
ATOM 608 O O . ASN A 1 82 ? -11.260 2.007 10.267 1.00 90.75 82 ASN A O 1
ATOM 612 N N . ALA A 1 83 ? -11.676 2.980 8.291 1.00 91.94 83 ALA A N 1
ATOM 613 C CA . ALA A 1 83 ? -11.139 1.882 7.502 1.00 91.94 83 ALA A CA 1
ATOM 614 C C . ALA A 1 83 ? -9.614 1.787 7.623 1.00 91.94 83 ALA A C 1
ATOM 616 O O . ALA A 1 83 ? -8.926 2.807 7.679 1.00 91.94 83 ALA A O 1
ATOM 617 N N . ARG A 1 84 ? -9.051 0.582 7.576 1.00 93.38 84 ARG A N 1
ATOM 618 C CA . ARG A 1 84 ? -7.590 0.388 7.535 1.00 93.38 84 ARG A CA 1
ATOM 619 C C . ARG A 1 84 ? -7.100 0.346 6.101 1.00 93.38 84 ARG A C 1
ATOM 621 O O . ARG A 1 84 ? -7.782 -0.182 5.251 1.00 93.38 84 ARG A O 1
ATOM 628 N N . LEU A 1 85 ? -5.927 0.865 5.811 1.00 93.50 85 LEU A N 1
ATOM 629 C CA . LEU A 1 85 ? -5.348 0.908 4.485 1.00 93.50 85 LEU A CA 1
ATOM 630 C C . LEU A 1 85 ? -4.369 -0.255 4.258 1.00 93.50 85 LEU A C 1
ATOM 632 O O . LEU A 1 85 ? -3.493 -0.488 5.085 1.00 93.50 85 LEU A O 1
ATOM 636 N N . ALA A 1 86 ? -4.455 -0.920 3.111 1.00 94.94 86 ALA A N 1
ATOM 637 C CA . ALA A 1 86 ? -3.397 -1.768 2.574 1.00 94.94 86 ALA A CA 1
ATOM 638 C C . ALA A 1 86 ? -3.039 -1.328 1.148 1.00 94.94 86 ALA A C 1
ATOM 640 O O . ALA A 1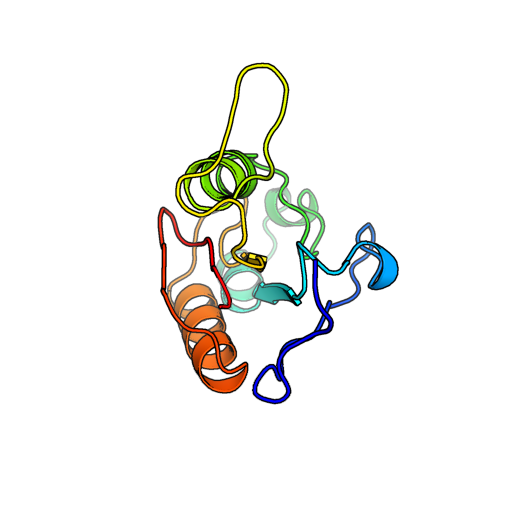 86 ? -3.917 -1.225 0.280 1.00 94.94 86 ALA A O 1
ATOM 641 N N . THR A 1 87 ? -1.758 -1.054 0.905 1.00 94.00 87 THR A N 1
ATOM 642 C CA . THR A 1 87 ? -1.256 -0.550 -0.378 1.00 94.00 87 THR A CA 1
ATOM 643 C C . THR A 1 87 ? -0.519 -1.637 -1.152 1.00 94.00 87 THR A C 1
ATOM 645 O O . THR A 1 87 ? 0.233 -2.436 -0.602 1.00 94.00 87 THR A O 1
ATOM 648 N N . TYR A 1 88 ? -0.758 -1.666 -2.462 1.00 94.81 88 TYR A N 1
ATOM 649 C CA . TYR A 1 88 ? -0.125 -2.595 -3.393 1.00 94.81 88 TYR A CA 1
ATOM 650 C C . TYR A 1 88 ? 0.340 -1.754 -4.577 1.00 94.81 88 TYR A C 1
ATOM 652 O O . TYR A 1 88 ? -0.475 -1.353 -5.410 1.00 94.81 88 TYR A O 1
ATOM 660 N N . LYS A 1 89 ? 1.626 -1.409 -4.603 1.00 93.06 89 LYS A N 1
ATOM 661 C CA . LYS A 1 89 ? 2.224 -0.606 -5.669 1.00 93.06 89 LYS A CA 1
ATOM 662 C C . LYS A 1 89 ? 2.441 -1.485 -6.899 1.00 93.06 89 LYS A C 1
ATOM 664 O O . LYS A 1 89 ? 3.191 -2.450 -6.834 1.00 93.06 89 LYS A O 1
ATOM 669 N N . VAL A 1 90 ? 1.774 -1.149 -7.998 1.00 92.12 90 VAL A N 1
ATOM 670 C CA . VAL A 1 90 ? 1.804 -1.893 -9.279 1.00 92.12 90 VAL A CA 1
ATOM 671 C C . VAL A 1 90 ? 2.133 -0.991 -10.476 1.00 92.12 90 VAL A C 1
ATOM 673 O O . VAL A 1 90 ? 2.141 -1.429 -11.624 1.00 92.12 90 VAL A O 1
ATOM 676 N N . CYS A 1 91 ? 2.356 0.291 -10.198 1.00 87.75 91 CYS A N 1
ATOM 677 C CA . CYS A 1 91 ? 2.691 1.316 -11.168 1.00 87.75 91 CYS A CA 1
ATOM 678 C C . CYS A 1 91 ? 4.039 1.917 -10.807 1.00 87.75 91 CYS A C 1
ATOM 680 O O . CYS A 1 91 ? 4.350 2.106 -9.627 1.00 87.75 91 CYS A O 1
ATOM 682 N N . TRP A 1 92 ? 4.778 2.244 -11.852 1.00 87.62 92 TRP A N 1
ATOM 683 C CA . TRP A 1 92 ? 6.130 2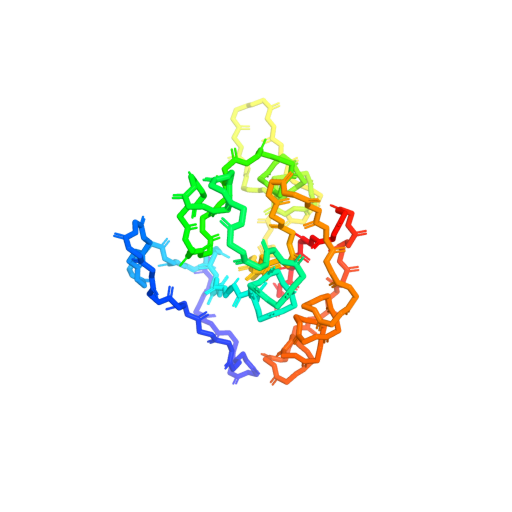.771 -11.818 1.00 87.62 92 TRP A CA 1
ATOM 684 C C . TRP A 1 92 ? 6.210 3.960 -12.778 1.00 87.62 92 TRP A C 1
ATOM 686 O O . TRP A 1 92 ? 5.289 4.192 -13.569 1.00 87.62 92 TRP A O 1
ATOM 696 N N . LYS A 1 93 ? 7.309 4.713 -12.752 1.00 82.81 93 LYS A N 1
ATOM 697 C CA . LYS A 1 93 ? 7.515 5.905 -13.592 1.00 82.81 93 LYS A CA 1
ATOM 698 C C . LYS A 1 93 ? 7.308 5.644 -15.085 1.00 82.81 93 LYS A C 1
ATOM 700 O O . LYS A 1 93 ? 6.846 6.531 -15.796 1.00 82.81 93 LYS A O 1
ATOM 705 N N . THR A 1 94 ? 7.650 4.450 -15.569 1.00 81.56 94 THR A N 1
ATOM 706 C CA . THR A 1 94 ? 7.500 4.076 -16.986 1.00 81.56 94 THR A CA 1
ATOM 707 C C . THR A 1 94 ? 6.097 3.581 -17.337 1.00 81.56 94 THR A C 1
ATOM 709 O O . THR A 1 94 ? 5.766 3.485 -18.516 1.00 81.56 94 THR A O 1
ATOM 712 N N . GLY A 1 95 ? 5.254 3.300 -16.340 1.00 83.44 95 GLY A N 1
ATOM 713 C CA . GLY A 1 95 ? 3.880 2.862 -16.538 1.00 83.44 95 GLY A CA 1
ATOM 714 C C . GLY A 1 95 ? 3.416 1.804 -15.540 1.00 83.44 95 GLY A C 1
ATOM 715 O O . GLY A 1 95 ? 4.099 1.452 -14.578 1.00 83.44 95 GLY A O 1
ATOM 716 N N . CYS A 1 96 ? 2.212 1.295 -15.789 1.00 86.31 96 CYS A N 1
ATOM 717 C CA . CYS A 1 96 ? 1.604 0.207 -15.033 1.00 86.31 96 CYS A CA 1
ATOM 718 C C . CYS A 1 96 ? 1.523 -1.024 -15.932 1.00 86.31 96 CYS A C 1
ATOM 720 O O . CYS A 1 96 ? 0.922 -0.970 -17.008 1.00 86.31 96 CYS A O 1
ATOM 722 N N . PHE A 1 97 ? 2.092 -2.138 -15.488 1.00 89.19 97 PHE A N 1
ATOM 723 C CA . PHE A 1 97 ? 2.146 -3.360 -16.283 1.00 89.19 97 PHE A CA 1
ATOM 724 C C . PHE A 1 97 ? 1.001 -4.282 -15.885 1.00 89.19 97 PHE A C 1
ATOM 726 O O . PHE A 1 97 ? 0.760 -4.504 -14.700 1.00 89.19 97 PHE A O 1
ATOM 733 N N . GLY A 1 98 ? 0.282 -4.823 -16.875 1.00 90.75 98 GLY A N 1
ATOM 734 C CA . GLY A 1 98 ? -0.865 -5.707 -16.639 1.00 90.75 98 GLY A CA 1
ATOM 735 C C . GLY A 1 98 ? -0.532 -6.888 -15.728 1.00 90.75 98 GLY A C 1
ATOM 736 O O . GLY A 1 98 ? -1.315 -7.223 -14.846 1.00 90.75 98 GLY A O 1
ATOM 737 N N . SER A 1 99 ? 0.666 -7.455 -15.875 1.00 93.12 99 SER A N 1
ATOM 738 C CA . SER A 1 99 ? 1.172 -8.533 -15.023 1.00 93.12 99 SER A CA 1
ATOM 739 C C . SER A 1 99 ? 1.339 -8.115 -13.559 1.00 93.12 99 SER A C 1
ATOM 741 O O . SER A 1 99 ? 0.893 -8.838 -12.671 1.00 93.12 99 SER A O 1
ATOM 743 N N . ASP A 1 100 ? 1.919 -6.943 -13.290 1.00 92.25 100 ASP A N 1
ATOM 744 C CA . ASP A 1 100 ? 2.079 -6.425 -11.925 1.00 92.25 100 ASP A CA 1
ATOM 745 C C . ASP A 1 100 ? 0.725 -6.045 -11.310 1.00 92.25 100 ASP A C 1
ATOM 747 O O . ASP A 1 100 ? 0.477 -6.310 -10.132 1.00 92.25 100 ASP A O 1
ATOM 751 N N . MET A 1 101 ? -0.187 -5.491 -12.118 1.00 91.94 101 MET A N 1
ATOM 752 C CA . MET A 1 101 ? -1.560 -5.199 -11.697 1.00 91.94 101 MET A CA 1
ATOM 753 C C . MET A 1 101 ? -2.303 -6.473 -11.286 1.00 91.94 101 MET A C 1
ATOM 755 O O . MET A 1 101 ? -2.882 -6.509 -10.200 1.00 91.94 101 MET A O 1
ATOM 759 N N . LEU A 1 102 ? -2.247 -7.527 -12.106 1.00 94.06 102 LEU A N 1
ATOM 760 C CA . LEU A 1 102 ? -2.858 -8.820 -11.795 1.00 94.06 102 LEU A CA 1
ATOM 761 C C . LEU A 1 102 ? -2.239 -9.452 -10.546 1.00 94.06 102 LEU A C 1
ATOM 763 O O . LEU A 1 102 ? -2.977 -9.894 -9.670 1.00 94.06 102 LEU A O 1
ATOM 767 N N . ALA A 1 103 ? -0.912 -9.418 -10.405 1.00 94.75 103 ALA A N 1
ATOM 768 C CA . ALA A 1 103 ? -0.235 -9.932 -9.215 1.00 94.75 103 ALA A CA 1
ATOM 769 C C . ALA A 1 103 ? -0.653 -9.181 -7.935 1.00 94.75 103 ALA A C 1
ATOM 771 O O . ALA A 1 103 ? -0.893 -9.797 -6.895 1.00 94.75 103 ALA A O 1
ATOM 772 N N . GLY A 1 104 ? -0.807 -7.855 -8.009 1.00 93.56 104 GLY A N 1
ATOM 773 C CA . GLY A 1 104 ? -1.298 -7.050 -6.891 1.00 93.56 104 GLY A CA 1
ATOM 774 C C . GLY A 1 104 ? -2.773 -7.293 -6.553 1.00 93.56 104 GLY A C 1
ATOM 775 O O . GLY A 1 104 ? -3.163 -7.226 -5.383 1.00 93.56 104 GLY A O 1
ATOM 776 N N . MET A 1 105 ? -3.613 -7.577 -7.552 1.00 93.94 105 MET A N 1
ATOM 777 C CA . MET A 1 105 ? -5.013 -7.963 -7.337 1.00 93.94 105 MET A CA 1
ATOM 778 C C . MET A 1 105 ? -5.122 -9.348 -6.702 1.00 93.94 105 MET A C 1
ATOM 780 O O . MET A 1 105 ? -5.820 -9.492 -5.701 1.00 93.94 105 MET A O 1
ATOM 784 N N . ASP A 1 106 ? -4.393 -10.330 -7.221 1.00 95.19 106 ASP A N 1
ATOM 785 C CA . ASP A 1 106 ? -4.384 -11.696 -6.698 1.00 95.19 106 ASP A CA 1
ATOM 786 C C . ASP A 1 106 ? -3.903 -11.727 -5.243 1.00 95.19 106 ASP A C 1
ATOM 788 O O . ASP A 1 106 ? -4.603 -12.194 -4.339 1.00 95.19 106 ASP A O 1
ATOM 792 N N . ARG A 1 107 ? -2.767 -11.073 -4.964 1.00 94.94 107 ARG A N 1
ATOM 793 C CA . ARG A 1 107 ? -2.229 -11.025 -3.601 1.00 94.94 107 ARG A CA 1
ATOM 794 C C . ARG A 1 107 ? -3.189 -10.383 -2.608 1.00 94.94 107 ARG A C 1
ATOM 796 O O . ARG A 1 107 ? -3.258 -10.787 -1.455 1.00 94.94 107 ARG A O 1
ATOM 803 N N . ALA A 1 108 ? -3.953 -9.400 -3.045 1.00 93.44 108 ALA A N 1
ATOM 804 C CA . ALA A 1 108 ? -4.934 -8.756 -2.196 1.00 93.44 108 ALA A CA 1
ATOM 805 C C . ALA A 1 108 ? -6.151 -9.595 -1.842 1.00 93.44 108 ALA A C 1
ATOM 807 O O . ALA A 1 108 ? -6.713 -9.414 -0.761 1.00 93.44 108 ALA A O 1
ATOM 808 N N . ILE A 1 109 ? -6.581 -10.449 -2.765 1.00 93.62 109 ILE A N 1
ATOM 809 C CA . ILE A 1 109 ? -7.641 -11.413 -2.497 1.00 93.62 109 ILE A CA 1
ATOM 810 C C . ILE A 1 109 ? -7.131 -12.387 -1.431 1.00 93.62 109 ILE A C 1
ATOM 812 O O . ILE A 1 109 ? -7.798 -12.598 -0.420 1.00 93.62 109 ILE A O 1
ATOM 816 N N . LEU A 1 110 ? -5.898 -12.878 -1.592 1.00 95.75 110 LEU A N 1
ATOM 817 C CA . LEU A 1 110 ? -5.252 -13.779 -0.633 1.00 95.75 110 LEU A CA 1
ATOM 818 C C . LEU A 1 110 ? -5.004 -13.138 0.741 1.00 95.75 110 LEU A C 1
ATOM 820 O O . LEU A 1 110 ? -5.122 -13.812 1.765 1.00 95.75 110 LEU A O 1
ATOM 824 N N . ASP A 1 111 ? -4.693 -11.841 0.776 1.00 95.19 111 ASP A N 1
ATOM 825 C CA . ASP A 1 111 ? -4.490 -11.082 2.015 1.00 95.19 111 ASP A CA 1
ATOM 826 C C . ASP A 1 111 ? -5.806 -10.807 2.777 1.00 95.19 111 ASP A C 1
ATOM 828 O O . ASP A 1 111 ? -5.764 -10.351 3.922 1.00 95.19 111 ASP A O 1
ATOM 832 N N . GLY A 1 112 ? -6.966 -11.109 2.176 1.00 93.81 112 GLY A N 1
ATOM 833 C CA . GLY A 1 112 ? -8.276 -11.011 2.824 1.00 93.81 112 GLY A CA 1
ATOM 834 C C . GLY A 1 112 ? -8.843 -9.593 2.870 1.00 93.81 112 GLY A C 1
ATOM 835 O O . GLY A 1 112 ? -9.486 -9.216 3.849 1.00 93.81 112 GLY A O 1
ATOM 836 N N . VAL A 1 113 ? -8.577 -8.774 1.847 1.00 92.44 113 VAL A N 1
ATOM 837 C CA . VAL A 1 113 ? -9.083 -7.397 1.822 1.00 92.44 113 VAL A CA 1
ATOM 838 C C . VAL A 1 113 ? -10.583 -7.348 1.461 1.00 92.44 113 VAL A C 1
ATOM 840 O O . VAL A 1 113 ? -11.042 -8.122 0.624 1.00 92.44 113 VAL A O 1
ATOM 843 N N . ASP A 1 114 ? -11.314 -6.326 1.930 1.00 90.31 114 ASP A N 1
ATOM 844 C CA . ASP A 1 114 ? -12.760 -6.147 1.683 1.00 90.31 114 ASP A CA 1
ATOM 845 C C . ASP A 1 114 ? -13.149 -5.366 0.389 1.00 90.31 114 ASP A C 1
ATOM 847 O O . ASP A 1 114 ? -13.769 -5.952 -0.498 1.00 90.31 114 ASP A O 1
ATOM 851 N N . VAL A 1 115 ? -12.733 -4.095 0.169 1.00 89.94 115 VAL A N 1
ATOM 852 C CA . VAL A 1 115 ? -13.247 -3.233 -0.959 1.00 89.94 115 VAL A CA 1
ATOM 853 C C . VAL A 1 115 ? -12.194 -2.560 -1.869 1.00 89.94 115 VAL A C 1
ATOM 855 O O . VAL A 1 115 ? -11.366 -1.826 -1.360 1.00 89.94 115 VAL A O 1
ATOM 858 N N . LEU A 1 116 ? -12.206 -2.760 -3.214 1.00 85.00 116 LEU A N 1
ATOM 859 C CA . LEU A 1 116 ? -11.082 -2.538 -4.179 1.00 85.00 116 LEU A CA 1
ATOM 860 C C . LEU A 1 116 ? -11.290 -1.188 -4.819 1.00 85.00 116 LEU A C 1
ATOM 862 O O . LEU A 1 116 ? -12.079 -1.072 -5.743 1.00 85.00 116 LEU A O 1
ATOM 866 N N . SER A 1 117 ? -10.576 -0.182 -4.315 1.00 78.44 117 SER A N 1
ATOM 867 C CA . SER A 1 117 ? -10.521 1.124 -4.958 1.00 78.44 117 SER A CA 1
ATOM 868 C C . SER A 1 117 ? -9.210 1.263 -5.698 1.00 78.44 117 SER A C 1
ATOM 870 O O . SER A 1 117 ? -8.136 0.863 -5.251 1.00 78.44 117 SER A O 1
ATOM 872 N N . LEU A 1 118 ? -9.342 1.647 -6.947 1.00 72.56 118 LEU A N 1
ATOM 873 C CA . LEU A 1 118 ? -8.499 1.077 -7.956 1.00 72.56 118 LEU A CA 1
ATOM 874 C C . LEU A 1 118 ? -8.584 2.217 -9.009 1.00 72.56 118 LEU A C 1
ATOM 876 O O . LEU A 1 118 ? -9.551 2.421 -9.711 1.00 72.56 118 LEU A O 1
ATOM 880 N N . PHE A 1 119 ? -7.670 3.177 -8.870 1.00 55.88 119 PHE A N 1
ATOM 881 C CA . PHE A 1 119 ? -7.483 4.373 -9.700 1.00 55.88 119 PHE A CA 1
ATOM 882 C C . PHE A 1 119 ? -6.017 4.752 -9.422 1.00 55.88 119 PHE A C 1
ATOM 884 O O . PHE A 1 119 ? -5.748 5.295 -8.363 1.00 55.88 119 PHE A O 1
ATOM 891 N N . ARG A 1 120 ? -4.947 4.421 -10.142 1.00 51.75 120 ARG A N 1
ATOM 892 C CA . ARG A 1 120 ? -4.698 3.929 -11.492 1.00 51.75 120 ARG A CA 1
ATOM 893 C C . ARG A 1 120 ? -3.809 2.655 -11.468 1.00 51.75 120 ARG A C 1
ATOM 895 O O . ARG A 1 120 ? -2.972 2.535 -12.341 1.00 51.75 120 ARG A O 1
ATOM 902 N N . TRP A 1 121 ? -3.860 1.693 -10.529 1.00 33.56 121 TRP A N 1
ATOM 903 C CA . TRP A 1 121 ? -4.759 1.362 -9.400 1.00 33.56 121 TRP A CA 1
ATOM 904 C C . TRP A 1 121 ? -3.854 1.144 -8.142 1.00 33.56 121 TRP A C 1
ATOM 906 O O . TRP A 1 121 ? -2.880 0.413 -8.254 1.00 33.56 121 TRP A O 1
ATOM 916 N N . ARG A 1 122 ? -4.025 1.790 -6.960 1.00 46.12 122 ARG A N 1
ATOM 917 C CA . ARG A 1 122 ? -4.825 1.238 -5.838 1.00 46.12 122 ARG A CA 1
ATOM 918 C C . ARG A 1 122 ? -4.850 2.035 -4.501 1.00 46.12 122 ARG A C 1
ATOM 920 O O . ARG A 1 122 ? -3.874 2.648 -4.085 1.00 46.12 122 ARG A O 1
ATOM 927 N N . PHE A 1 123 ? -5.972 1.832 -3.806 1.00 35.59 123 PHE A N 1
ATOM 928 C CA . PHE A 1 123 ? -6.384 2.023 -2.411 1.00 35.59 123 PHE A CA 1
ATOM 929 C C . PHE A 1 123 ? -6.839 0.683 -1.808 1.00 35.59 123 PHE A C 1
ATOM 931 O O . PHE A 1 123 ? -7.398 -0.117 -2.563 1.00 35.59 123 PHE A O 1
ATOM 938 N N . ARG A 1 124 ? -6.820 0.464 -0.480 1.00 49.44 124 ARG A N 1
ATOM 939 C CA . ARG A 1 124 ? -7.823 -0.458 0.100 1.00 49.44 124 ARG A CA 1
ATOM 940 C C . ARG A 1 124 ? -8.070 -0.379 1.603 1.00 49.44 124 ARG A C 1
ATOM 942 O O . ARG A 1 124 ? -7.137 -0.563 2.363 1.00 49.44 124 ARG A O 1
ATOM 949 N N . SER A 1 125 ? -9.346 -0.182 1.949 1.00 32.41 125 SER A N 1
ATOM 950 C CA . SER A 1 125 ? -9.993 -0.303 3.262 1.00 32.41 125 SER A CA 1
ATOM 951 C C . SER A 1 125 ? -10.079 -1.776 3.711 1.00 32.41 125 SER A C 1
ATOM 953 O O . SER A 1 125 ? -10.581 -2.605 2.955 1.00 32.41 125 SER A O 1
ATOM 955 N N . VAL A 1 126 ? -9.640 -2.088 4.931 1.00 40.09 126 VAL A N 1
ATOM 956 C CA . VAL A 1 126 ? -10.097 -3.221 5.748 1.00 40.09 126 VAL A CA 1
ATOM 957 C C . VAL A 1 126 ? -11.115 -2.662 6.730 1.00 40.09 126 VAL A C 1
ATOM 959 O O . VAL A 1 126 ? -10.842 -1.631 7.360 1.00 40.09 126 VAL A O 1
ATOM 962 N N . LEU A 1 127 ? -12.279 -3.298 6.819 1.00 46.03 127 LEU A N 1
ATOM 963 C CA . LEU A 1 127 ? -13.129 -3.185 8.005 1.00 46.03 127 LEU A CA 1
ATOM 964 C C . LEU A 1 127 ? -12.563 -4.135 9.066 1.00 46.03 127 LEU A C 1
AT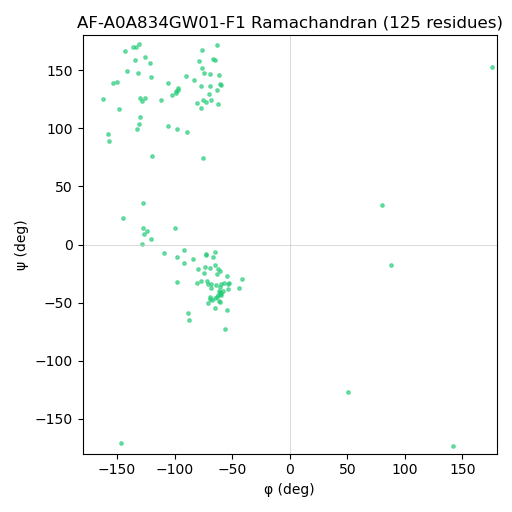OM 966 O O . LEU A 1 127 ? -12.494 -5.357 8.776 1.00 46.03 127 LEU A O 1
#

Organism: Rhododendron simsii (NCBI:txid118357)